Protein 9T28 (pdb70)

Organism: Pseudomonas aeruginosa (strain ATCC 15692 / DSM 22644 / CIP 104116 / JCM 14847 / LMG 12228 / 1C / PRS 101 / PAO1) (NCBI:txid208964)

B-factor: mean 18.08, std 7.39, range [8.82, 65.49]

Solvent-accessible surface area: 8292 Å² total; per-residue (Å²): 190,173,35,65,28,76,59,3,46,6,13,37,102,126,37,0,45,102,38,0,46,78,12,1,116,74,1,49,179,101,107,31,70,0,0,0,0,0,0,29,1,1,74,18,153,35,18,47,92,77,93,32,129,111,36,0,58,66,4,3,121,77,0,0,20,4,0,120,104,3,37,95,165,130,35,17,32,8,0,45,27,28,55,54,41,0,0,0,0,1,9,63,21,61,66,38,40,0,90,99,27,0,29,100,0,30,138,29,1,59,78,62,101,32,75,4,62,65,76,156,118,73,16,60,2,15,0,0,0,0,5,2,26,42,59,3,94,61,88,17,90,31,9,133,64,0,18,122,56,0,55,92,1,17,137,98,1,31,103,113,56,78,45,46,23,10,69,166

Structure (mmCIF, N/CA/C/O backbone):
data_9T28
#
_entry.id   9T28
#
_cell.length_a   34.12
_cell.length_b   45.4
_cell.length_c   85.23
_cell.angle_alpha   90
_cell.angle_beta   90
_cell.angle_gamma   90
#
_symmetry.space_group_name_H-M   'P 21 21 21'
#
loop_
_entity.id
_entity.type
_entity.pdbx_description
1 polymer 'diguanylate cyclase'
2 non-polymer 'SULFATE ION'
3 water water
#
loop_
_atom_site.group_PDB
_atom_site.id
_atom_site.type_symbol
_atom_site.label_atom_id
_atom_site.label_alt_id
_atom_site.label_comp_id
_atom_site.label_asym_id
_atom_site.label_entity_id
_atom_site.label_seq_id
_atom_site.pdbx_PDB_ins_code
_atom_site.Cartn_x
_atom_site.Cartn_y
_atom_site.Cartn_z
_atom_site.occupancy
_atom_site.B_iso_or_equiv
_atom_site.auth_seq_id
_atom_site.auth_comp_id
_atom_site.auth_asym_id
_atom_site.auth_atom_id
_atom_site.pdbx_PDB_model_num
ATOM 1 N N . HIS A 1 1 ? -25.627 -15.625 11.077 1 35.457 170 HIS A N 1
ATOM 2 C CA . HIS A 1 1 ? -25.829 -16.968 11.651 1 28.453 170 HIS A CA 1
ATOM 3 C C . HIS A 1 1 ? -25.71 -16.838 13.187 1 22.484 170 HIS A C 1
ATOM 4 O O . HIS A 1 1 ? -25.469 -15.76 13.771 1 21.75 170 HIS A O 1
ATOM 19 N N . MET A 1 2 ? -25.936 -17.961 13.863 1 17.852 171 MET A N 1
ATOM 20 C CA . MET A 1 2 ? -25.67 -18.122 15.278 1 15.73 171 MET A CA 1
ATOM 21 C C . MET A 1 2 ? -24.184 -18.444 15.468 1 15.537 171 MET A C 1
ATOM 22 O O . MET A 1 2 ? -23.81 -19.591 15.626 1 18.064 171 MET A O 1
ATOM 36 N N . ASN A 1 3 ? -23.361 -17.392 15.446 1 15.319 172 ASN A N 1
ATOM 37 C CA . ASN A 1 3 ? -21.931 -17.503 15.254 1 16.12 172 ASN A CA 1
ATOM 38 C C . ASN A 1 3 ? -21.131 -16.963 16.437 1 15.941 172 ASN A C 1
ATOM 39 O O . ASN A 1 3 ? -19.946 -16.668 16.253 1 18.392 172 ASN A O 1
ATOM 50 N N . SER A 1 4 ? -21.755 -16.836 17.627 1 14.557 173 SER A N 1
ATOM 51 C CA . SER A 1 4 ? -21.069 -16.285 18.791 1 15.267 173 SER A CA 1
ATOM 52 C C . SER A 1 4 ? -20.824 -17.371 19.827 1 15.52 173 SER A C 1
ATOM 53 O O . SER A 1 4 ? -21.519 -18.364 19.907 1 18.397 173 SER A O 1
ATOM 60 N N . ASP A 1 5 ? -19.835 -17.085 20.656 1 14.976 174 ASP A N 1
ATOM 61 C CA . ASP A 1 5 ? -19.557 -17.832 21.851 1 13.632 174 ASP A CA 1
ATOM 62 C C . ASP A 1 5 ? -20.511 -17.381 22.961 1 14.193 174 ASP A C 1
ATOM 63 O O . ASP A 1 5 ? -20.637 -16.184 23.228 1 15.653 174 ASP A O 1
ATOM 72 N N . GLY A 1 6 ? -21.206 -18.327 23.582 1 14.401 175 GLY A N 1
ATOM 73 C CA . GLY A 1 6 ? -22.231 -17.981 24.561 1 16.282 175 GLY A CA 1
ATOM 74 C C . GLY A 1 6 ? -21.686 -17.199 25.762 1 15.594 175 GLY A C 1
ATOM 75 O O . GLY A 1 6 ? -22.166 -16.105 26.073 1 17.185 175 GLY A O 1
ATOM 79 N N . LEU A 1 7 ? -20.616 -17.715 26.401 1 14.286 176 LEU A N 1
ATOM 80 C CA . LEU A 1 7 ? -20.097 -17.096 27.603 1 13.749 176 LEU A CA 1
ATOM 81 C C . LEU A 1 7 ? -19.703 -15.653 27.375 1 13.281 176 LEU A C 1
ATOM 82 O O . LEU A 1 7 ? -20.042 -14.774 28.185 1 15.99 176 LEU A O 1
ATOM 98 N N . THR A 1 8 ? -18.926 -15.431 26.306 1 13.661 177 THR A N 1
ATOM 99 C CA . THR A 1 8 ? -18.241 -14.171 26.095 1 13.783 177 THR A CA 1
ATOM 100 C C . THR A 1 8 ? -19.028 -13.209 25.219 1 15.251 177 THR A C 1
ATOM 101 O O . THR A 1 8 ? -18.721 -12.026 25.235 1 17.881 177 THR A O 1
ATOM 111 N N . GLY A 1 9 ? -19.9 -13.72 24.346 1 15.669 178 GLY A N 1
ATOM 112 C CA . GLY A 1 9 ? -20.62 -12.875 23.399 1 16.774 178 GLY A CA 1
ATOM 113 C C . GLY A 1 9 ? -19.829 -12.534 22.139 1 16.307 178 GLY A C 1
ATOM 114 O O . GLY A 1 9 ? -20.361 -11.898 21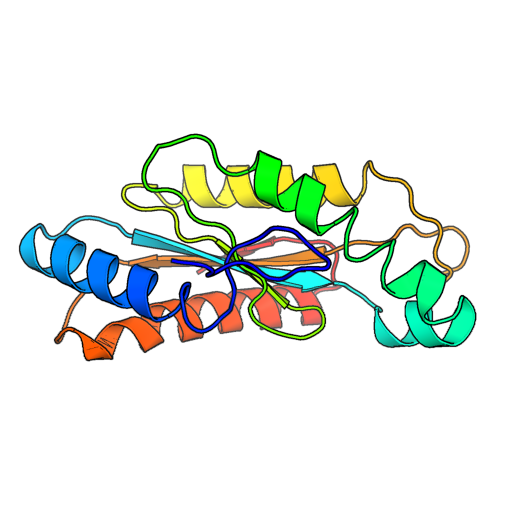.225 1 18.618 178 GLY A O 1
ATOM 118 N N . LEU A 1 10 ? -18.57 -12.944 22.051 1 13.77 179 LEU A N 1
ATOM 119 C CA . LEU A 1 10 ? -17.746 -12.626 20.908 1 13.526 179 LEU A CA 1
ATOM 120 C C . LEU A 1 10 ? -18.022 -13.635 19.813 1 14.37 179 LEU A C 1
ATOM 121 O O . LEU A 1 10 ? -18.637 -14.645 20.069 1 16.31 179 LEU A O 1
ATOM 137 N N A SER A 1 11 ? -17.513 -13.368 18.6 0.48 14.581 180 SER A N 1
ATOM 138 N N B SER A 1 11 ? -17.493 -13.354 18.613 0.52 13.937 180 SER A N 1
ATOM 139 C CA A SER A 1 11 ? -17.557 -14.361 17.538 0.48 14.617 180 SER A CA 1
ATOM 140 C CA B SER A 1 11 ? -17.457 -14.354 17.56 0.52 13.853 180 SER A CA 1
ATOM 141 C C A SER A 1 11 ? -16.825 -15.632 17.964 0.48 13.671 180 SER A C 1
ATOM 142 C C B SER A 1 11 ? -16.849 -15.662 18.058 0.52 13.398 180 SER A C 1
ATOM 143 O O A SER A 1 11 ? -15.853 -15.588 18.695 0.48 13.891 180 SER A O 1
ATOM 144 O O B SER A 1 11 ? -15.956 -15.672 18.886 0.52 13.55 180 SER A O 1
ATOM 157 N N . ASN A 1 12 ? -17.324 -16.786 17.541 1 14.476 181 ASN A N 1
ATOM 158 C CA . ASN A 1 12 ? -16.646 -18.052 17.773 1 15.003 181 ASN A CA 1
ATOM 159 C C . ASN A 1 12 ? -15.488 -18.227 16.796 1 15.21 181 ASN A C 1
ATOM 160 O O . ASN A 1 12 ? -15.284 -17.443 15.872 1 14.553 181 ASN A O 1
ATOM 172 N N . ARG A 1 13 ? -14.716 -19.276 17.023 1 14.9 182 ARG A N 1
ATOM 173 C CA . ARG A 1 13 ? -13.517 -19.525 16.25 1 15.931 182 ARG A CA 1
ATOM 174 C C . ARG A 1 13 ? -13.833 -19.789 14.777 1 16.176 182 ARG A C 1
ATOM 175 O O . ARG A 1 13 ? -13.119 -19.296 13.905 1 15.736 182 ARG A O 1
ATOM 196 N N . ARG A 1 14 ? -14.894 -20.562 14.519 1 18.002 183 ARG A N 1
ATOM 197 C CA . ARG A 1 14 ? -15.226 -20.897 13.14 1 19.734 183 ARG A CA 1
ATOM 198 C C . ARG A 1 14 ? -15.531 -19.634 12.341 1 18.945 183 ARG A C 1
ATOM 199 O O . ARG A 1 14 ? -15.067 -19.468 11.211 1 19.507 183 ARG A O 1
ATOM 220 N N . HIS A 1 15 ? -16.328 -18.751 12.926 1 16.963 184 HIS A N 1
ATOM 221 C CA . HIS A 1 15 ? -16.688 -17.495 12.296 1 18.599 184 HIS A CA 1
ATOM 222 C C . HIS A 1 15 ? -15.438 -16.651 12.095 1 16.64 184 HIS A C 1
ATOM 223 O O . HIS A 1 15 ? -15.304 -16.039 11.039 1 17.351 184 HIS A O 1
ATOM 236 N N A PHE A 1 16 ? -14.579 -16.539 13.137 0.58 15.671 185 PHE A N 1
ATOM 237 N N B PHE A 1 16 ? -14.553 -16.596 13.091 0.42 15.393 185 PHE A N 1
ATOM 238 C CA A PHE A 1 16 ? -13.31 -15.82 13.053 0.58 14.418 185 PHE A CA 1
ATOM 239 C CA B PHE A 1 16 ? -13.371 -15.776 12.958 0.42 13.838 185 PHE A CA 1
ATOM 240 C C A PHE A 1 16 ? -12.549 -16.288 11.817 0.58 13.186 185 PHE A C 1
ATOM 241 C C B PHE A 1 16 ? -12.48 -16.28 11.829 0.42 13.243 185 PHE A C 1
ATOM 242 O O A PHE A 1 16 ? -12.145 -15.474 10.985 0.58 13.235 185 PHE A O 1
ATOM 243 O O B PHE A 1 16 ? -11.939 -15.483 11.059 0.42 13.13 185 PHE A O 1
ATOM 276 N N . ASP A 1 17 ? -12.337 -17.603 11.728 1 14.01 186 ASP A N 1
ATOM 277 C CA . ASP A 1 17 ? -11.545 -18.168 10.656 1 15.769 186 ASP A CA 1
ATOM 278 C C . ASP A 1 17 ? -12.126 -17.788 9.291 1 14.751 186 ASP A C 1
ATOM 279 O O . ASP A 1 17 ? -11.382 -17.434 8.39 1 15.133 186 ASP A O 1
ATOM 289 N N . GLU A 1 18 ? -13.448 -17.881 9.156 1 16.439 187 GLU A N 1
ATOM 290 C CA . GLU A 1 18 ? -14.111 -17.586 7.895 1 16.336 187 GLU A CA 1
ATOM 291 C C . GLU A 1 18 ? -13.979 -16.102 7.548 1 15.883 187 GLU A C 1
ATOM 292 O O . GLU A 1 18 ? -13.69 -15.747 6.409 1 16.843 187 GLU A O 1
ATOM 304 N N . TYR A 1 19 ? -14.148 -15.243 8.547 1 14.728 188 TYR A N 1
ATOM 305 C CA . TYR A 1 19 ? -14.094 -13.814 8.369 1 14.835 188 TYR A CA 1
ATOM 306 C C . TYR A 1 19 ? -12.669 -13.374 8.033 1 14.082 188 TYR A C 1
ATOM 307 O O . TYR A 1 19 ? -12.498 -12.544 7.146 1 14.931 188 TYR A O 1
ATOM 324 N N . LEU A 1 20 ? -11.67 -13.869 8.779 1 13.692 189 LEU A N 1
ATOM 325 C CA . LEU A 1 20 ? -10.291 -13.529 8.479 1 14.263 189 LEU A CA 1
ATOM 326 C C . LEU A 1 20 ? -9.911 -13.917 7.046 1 13.632 189 LEU A C 1
ATOM 327 O O . LEU A 1 20 ? -9.285 -13.147 6.31 1 15.311 189 LEU A O 1
ATOM 343 N N . GLU A 1 21 ? -10.292 -15.137 6.652 1 14.913 190 GLU A N 1
ATOM 344 C CA . GLU A 1 21 ? -10.059 -15.558 5.28 1 15.896 190 GLU A CA 1
ATOM 345 C C . GLU A 1 21 ? -10.708 -14.622 4.253 1 16.148 190 GLU A C 1
AT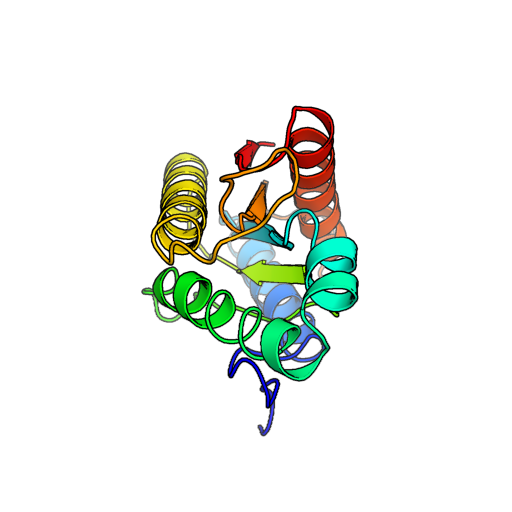OM 346 O O . GLU A 1 21 ? -10.063 -14.25 3.265 1 16.797 190 GLU A O 1
ATOM 358 N N . MET A 1 22 ? -11.957 -14.217 4.487 1 15.26 191 MET A N 1
ATOM 359 C CA . MET A 1 22 ? -12.647 -13.297 3.58 1 16.145 191 MET A CA 1
ATOM 360 C C . MET A 1 22 ? -11.932 -11.944 3.526 1 16.766 191 MET A C 1
ATOM 361 O O . MET A 1 22 ? -11.68 -11.408 2.46 1 16.489 191 MET A O 1
ATOM 375 N N . GLU A 1 23 ? -11.514 -11.417 4.68 1 15.415 192 GLU A N 1
ATOM 376 C CA . GLU A 1 23 ? -10.785 -10.155 4.69 1 16.103 192 GLU A CA 1
ATOM 377 C C . GLU A 1 23 ? -9.397 -10.273 4.07 1 15.881 192 GLU A C 1
ATOM 378 O O . GLU A 1 23 ? -8.89 -9.327 3.465 1 17.15 192 GLU A O 1
ATOM 390 N N . TRP A 1 24 ? -8.784 -11.428 4.23 1 16.038 193 TRP A N 1
ATOM 391 C CA . TRP A 1 24 ? -7.518 -11.693 3.568 1 16.17 193 TRP A CA 1
ATOM 392 C C . TRP A 1 24 ? -7.667 -11.678 2.047 1 16.822 193 TRP A C 1
ATOM 393 O O . TRP A 1 24 ? -6.859 -11.023 1.372 1 18.115 193 TRP A O 1
ATOM 414 N N . ARG A 1 25 ? -8.722 -12.338 1.531 1 17.01 194 ARG A N 1
ATOM 415 C CA . ARG A 1 25 ? -8.999 -12.35 0.077 1 18.202 194 ARG A CA 1
ATOM 416 C C . ARG A 1 25 ? -9.19 -10.916 -0.479 1 20.404 194 ARG A C 1
ATOM 417 O O . ARG A 1 25 ? -8.61 -10.559 -1.478 1 21.09 194 ARG A O 1
ATOM 438 N N . ARG A 1 26 ? -9.94 -10.095 0.291 1 19.979 195 ARG A N 1
ATOM 439 C CA . ARG A 1 26 ? -10.237 -8.725 -0.107 1 22.11 195 ARG A CA 1
ATOM 440 C C . ARG A 1 26 ? -8.941 -7.924 -0.068 1 22.883 195 ARG A C 1
ATOM 441 O O . ARG A 1 26 ? -8.638 -7.217 -1.021 1 23.992 195 ARG A O 1
ATOM 462 N N . SER A 1 27 ? -8.173 -8.045 1.031 1 23.815 196 SER A N 1
ATOM 463 C CA . SER A 1 27 ? -6.948 -7.284 1.201 1 23.745 196 SER A CA 1
ATOM 464 C C . SER A 1 27 ? -5.88 -7.684 0.174 1 22.97 196 SER A C 1
ATOM 465 O O . SER A 1 27 ? -5.101 -6.826 -0.243 1 23.728 196 SER A O 1
ATOM 472 N N . LEU A 1 28 ? -5.837 -8.962 -0.226 1 21.946 197 LEU A N 1
ATOM 473 C CA . LEU A 1 28 ? -4.947 -9.434 -1.285 1 23.58 197 LEU A CA 1
ATOM 474 C C . LEU A 1 28 ? -5.288 -8.767 -2.615 1 26.711 197 LEU A C 1
ATOM 475 O O . LEU A 1 28 ? -4.382 -8.271 -3.282 1 27.631 197 LEU A O 1
ATOM 491 N N . ARG A 1 29 ? -6.586 -8.737 -2.97 1 27.121 198 ARG A N 1
ATOM 492 C CA . ARG A 1 29 ? -7.03 -8.079 -4.202 1 29.066 198 ARG A CA 1
ATOM 493 C C . ARG A 1 29 ? -6.69 -6.587 -4.19 1 31.213 198 ARG A C 1
ATOM 494 O O . ARG A 1 29 ? -6.243 -6.062 -5.208 1 33.25 198 ARG A O 1
ATOM 515 N N . GLU A 1 30 ? -6.933 -5.911 -3.055 1 31.008 199 GLU A N 1
ATOM 516 C CA . GLU A 1 30 ? -6.74 -4.473 -2.911 1 32.277 199 GLU A CA 1
ATOM 517 C C . GLU A 1 30 ? -5.3 -4.072 -2.568 1 31.185 199 GLU A C 1
ATOM 518 O O . GLU A 1 30 ? -4.963 -2.895 -2.707 1 33.604 199 GLU A O 1
ATOM 530 N N . GLN A 1 31 ? -4.435 -5.03 -2.203 1 29.327 200 GLN A N 1
ATOM 531 C CA . GLN A 1 31 ? -3.127 -4.734 -1.616 1 27.261 200 GLN A CA 1
ATOM 532 C C . GLN A 1 31 ? -3.262 -3.697 -0.489 1 28.828 200 GLN A C 1
ATOM 533 O O . GLN A 1 31 ? -2.578 -2.681 -0.486 1 30.347 200 GLN A O 1
ATOM 547 N N . SER A 1 32 ? -4.179 -3.992 0.451 1 27.138 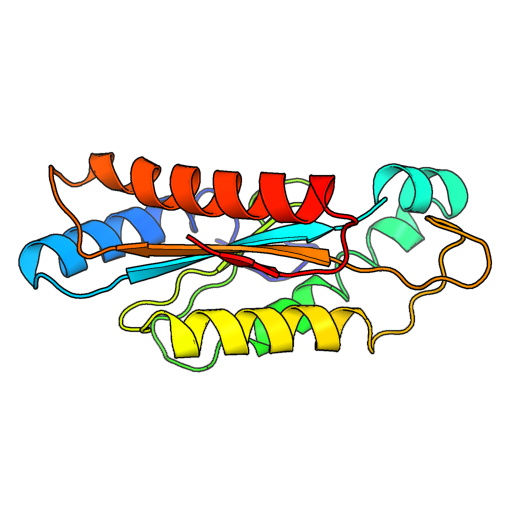201 SER A N 1
ATOM 548 C CA . SER A 1 32 ? -4.399 -3.187 1.638 1 26.737 201 SER A CA 1
ATOM 549 C C . SER A 1 32 ? -3.853 -3.922 2.852 1 24.568 201 SER A C 1
ATOM 550 O O . SER A 1 32 ? -3.673 -5.161 2.843 1 23.946 201 SER A O 1
ATOM 557 N N . GLN A 1 33 ? -3.573 -3.121 3.884 1 22.255 202 GLN A N 1
ATOM 558 C CA . GLN A 1 33 ? -3.086 -3.648 5.158 1 20.424 202 GLN A CA 1
ATOM 559 C C . GLN A 1 33 ? -4.226 -4.308 5.935 1 17.696 202 GLN A C 1
ATOM 560 O O . GLN A 1 33 ? -5.34 -3.778 5.996 1 20.35 202 GLN A O 1
ATOM 574 N N . LEU A 1 34 ? -3.886 -5.398 6.63 1 16.377 203 LEU A N 1
ATOM 575 C CA . LEU A 1 34 ? -4.779 -6.104 7.538 1 15.488 203 LEU A CA 1
ATOM 576 C C . LEU A 1 34 ? -4.025 -6.342 8.846 1 14.097 203 LEU A C 1
ATOM 577 O O . LEU A 1 34 ? -2.911 -6.856 8.793 1 13.516 203 LEU A O 1
ATOM 593 N N . SER A 1 35 ? -4.577 -5.88 9.978 1 13.499 204 SER A N 1
ATOM 594 C CA . SER A 1 35 ? -3.952 -6.095 11.266 1 12.736 204 SER A CA 1
ATOM 595 C C . SER A 1 35 ? -4.732 -7.157 12.049 1 12.39 204 SER A C 1
ATOM 596 O O . SER A 1 35 ? -5.943 -7.322 11.853 1 13.476 204 SER A O 1
ATOM 603 N N . LEU A 1 36 ? -4.011 -7.804 12.97 1 11.066 205 LEU A N 1
ATOM 604 C CA . LEU A 1 36 ? -4.551 -8.863 13.81 1 10.575 205 LEU A CA 1
ATOM 605 C C . LEU A 1 36 ? -3.944 -8.749 15.205 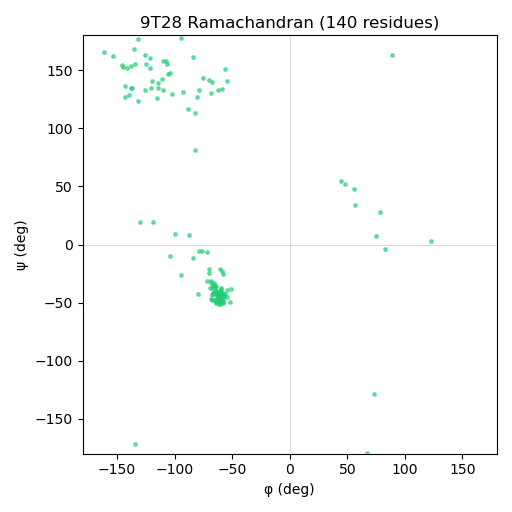1 10.786 205 LEU A C 1
ATOM 606 O O . LEU A 1 36 ? -2.754 -8.539 15.342 1 11.69 205 LEU A O 1
ATOM 622 N N . LEU A 1 37 ? -4.806 -8.896 16.203 1 9.699 206 LEU A N 1
ATOM 623 C CA . LEU A 1 37 ? -4.4 -9.067 17.607 1 10.107 206 LEU A CA 1
ATOM 624 C C . LEU A 1 37 ? -4.697 -10.493 18.045 1 9.495 206 LEU A C 1
ATOM 625 O O . LEU A 1 37 ? -5.805 -10.975 17.832 1 10.745 206 LEU A O 1
ATOM 641 N N . MET A 1 38 ? -3.722 -11.113 18.693 1 9.885 207 MET A N 1
ATOM 642 C CA . MET A 1 38 ? -3.905 -12.369 19.39 1 9.942 207 MET A CA 1
ATOM 643 C C . MET A 1 38 ? -3.674 -12.093 20.88 1 10.36 207 MET A C 1
ATOM 644 O O . MET A 1 38 ? -2.642 -11.55 21.252 1 10.424 207 MET A O 1
ATOM 658 N N . ILE A 1 39 ? -4.659 -12.476 21.696 1 10.436 208 ILE A N 1
ATOM 659 C CA . ILE A 1 39 ? -4.763 -12.067 23.101 1 10.823 208 ILE A CA 1
ATOM 660 C C . ILE A 1 39 ? -4.872 -13.325 23.947 1 11.679 208 ILE A C 1
ATOM 661 O O . ILE A 1 39 ? -5.641 -14.201 23.635 1 13.85 208 ILE A O 1
ATOM 677 N N . ASP A 1 40 ? -4.1 -13.385 25.016 1 10.08 209 ASP A N 1
ATOM 678 C CA . ASP A 1 40 ? -4.162 -14.563 25.867 1 11.175 209 ASP A CA 1
ATOM 679 C C . ASP A 1 40 ? -4.101 -14.117 27.319 1 10.978 209 ASP A C 1
ATOM 680 O O . ASP A 1 40 ? -3.207 -13.397 27.705 1 11.445 209 ASP A O 1
ATOM 689 N N . VAL A 1 41 ? -5.057 -14.601 28.117 1 10.308 210 VAL A N 1
ATOM 690 C CA . VAL A 1 41 ? -5.162 -14.233 29.512 1 10.019 210 VAL A CA 1
ATOM 691 C C . VAL A 1 41 ? -3.98 -14.811 30.295 1 9.847 210 VAL A C 1
ATOM 692 O O . VAL A 1 41 ? -3.617 -15.973 30.161 1 10.511 210 VAL A O 1
ATOM 705 N N . ASP A 1 42 ? -3.352 -13.933 31.065 1 9.703 211 ASP A N 1
ATOM 706 C CA . ASP A 1 42 ? -2.163 -14.266 31.837 1 9.465 211 ASP A CA 1
ATOM 707 C C . ASP A 1 42 ? -2.522 -15.036 33.12 1 10.187 211 ASP A C 1
ATOM 708 O O . ASP A 1 42 ? -3.431 -14.681 33.845 1 10.757 211 ASP A O 1
ATOM 717 N N . TYR A 1 43 ? -1.798 -16.115 33.367 1 10.714 212 TYR A N 1
ATOM 718 C CA . TYR A 1 43 ? -1.928 -16.891 34.587 1 11.203 212 TYR A CA 1
ATOM 719 C C . TYR A 1 43 ? -3.355 -17.386 34.816 1 10.673 212 TYR A C 1
ATOM 720 O O . TYR A 1 43 ? -3.82 -17.452 35.948 1 11.843 212 TYR A O 1
ATOM 737 N N . PHE A 1 44 ? -4.069 -17.704 33.747 1 11.174 213 PHE A N 1
ATOM 738 C CA . PHE A 1 44 ? -5.458 -18.073 33.849 1 11.476 213 PHE A CA 1
ATOM 739 C C . PHE A 1 44 ? -5.669 -19.429 34.519 1 12.226 213 PHE A C 1
ATOM 740 O O . PHE A 1 44 ? -6.605 -19.568 35.33 1 12.431 213 PHE A O 1
ATOM 757 N N . LYS A 1 45 ? -4.791 -20.4 34.256 1 12.841 214 LYS A N 1
ATOM 758 C CA . LYS A 1 45 ? -4.926 -21.682 34.915 1 13.803 214 LYS A CA 1
ATOM 759 C C . LYS A 1 45 ? -4.89 -21.505 36.434 1 13.642 214 LYS A C 1
ATOM 760 O O . LYS A 1 45 ? -5.727 -22.069 37.156 1 14.124 214 LYS A O 1
ATOM 779 N N . SER A 1 46 ? -3.923 -20.746 36.932 1 13.921 215 SER A N 1
ATOM 780 C CA . SER A 1 46 ? -3.837 -20.559 38.372 1 13.788 215 SER A CA 1
ATOM 781 C C . SER A 1 46 ? -5.072 -19.817 38.888 1 12.794 215 SER A C 1
ATOM 782 O O . SER A 1 46 ? -5.561 -20.143 39.969 1 13.557 215 SER A O 1
ATOM 789 N N . TYR A 1 47 ? -5.606 -18.863 38.114 1 11.35 216 TYR A N 1
ATOM 790 C CA . TYR A 1 47 ? -6.807 -18.137 38.525 1 11.97 216 TYR A CA 1
ATOM 791 C C . TYR A 1 47 ? -7.986 -19.096 38.69 1 13.056 216 TYR A C 1
ATOM 792 O O . TYR A 1 47 ? -8.656 -19.15 39.712 1 12.896 216 TYR A O 1
ATOM 809 N N . ASN A 1 48 ? -8.208 -19.899 37.674 1 13.061 217 ASN A N 1
ATOM 810 C CA . ASN A 1 48 ? -9.315 -20.828 37.659 1 15.452 217 ASN A CA 1
ATOM 811 C C . ASN A 1 48 ? -9.159 -21.873 38.762 1 15.581 217 ASN A C 1
ATOM 812 O O . ASN A 1 48 ? -10.122 -22.235 39.428 1 17.287 217 ASN A O 1
ATOM 823 N N . ASP A 1 49 ? -7.925 -22.359 38.951 1 15.105 218 ASP A N 1
ATOM 824 C CA . ASP A 1 49 ? -7.639 -23.352 39.98 1 16.015 218 ASP A CA 1
ATOM 825 C C . ASP A 1 49 ? -7.858 -22.794 41.385 1 17.258 218 ASP A C 1
ATOM 826 O O . ASP A 1 49 ? -8.346 -23.522 42.247 1 21.53 218 ASP A O 1
ATOM 835 N N . THR A 1 50 ? -7.481 -21.532 41.617 1 15.893 219 THR A N 1
ATOM 836 C CA . THR A 1 50 ? -7.552 -20.94 42.946 1 16.393 219 THR A CA 1
ATOM 837 C C . THR A 1 50 ? -8.975 -20.507 43.276 1 15.717 219 THR A C 1
ATOM 838 O O . THR A 1 50 ? -9.404 -20.66 44.41 1 16.793 219 THR A O 1
ATOM 848 N N . PHE A 1 51 ? -9.679 -19.894 42.311 1 14.951 220 PHE A N 1
ATOM 849 C CA . PHE A 1 51 ? -10.95 -19.232 42.561 1 15.83 220 PHE A CA 1
ATOM 850 C C . PHE A 1 51 ? -12.135 -20.054 42.078 1 15.21 220 PHE A C 1
ATOM 851 O O . PHE A 1 51 ? -13.255 -19.72 42.478 1 17.1 220 PHE A O 1
ATOM 868 N N . GLY A 1 52 ? -11.91 -21.145 41.324 1 15.889 221 GLY A N 1
ATOM 869 C CA . GLY A 1 52 ? -12.991 -21.958 40.796 1 18.058 221 GLY A CA 1
ATOM 870 C C . GLY A 1 52 ? -13.492 -21.476 39.442 1 17.769 221 GLY A C 1
ATOM 871 O O . GLY A 1 52 ? -13.258 -20.355 39.026 1 16.264 221 GLY A O 1
ATOM 875 N N . HIS A 1 53 ? -14.208 -22.389 38.782 1 19.763 222 HIS A N 1
ATOM 876 C CA . HIS A 1 53 ? -14.579 -22.254 37.384 1 21.255 222 HIS A CA 1
ATOM 877 C C . HIS A 1 53 ? -15.644 -21.18 37.186 1 18.689 222 HIS A C 1
ATOM 878 O O . HIS A 1 53 ? -15.633 -20.531 36.145 1 20.46 222 HIS A O 1
ATOM 891 N N . VAL A 1 54 ? -16.54 -20.973 38.169 1 19.195 223 VAL A N 1
ATOM 892 C CA . VAL A 1 54 ? -17.555 -19.919 38.055 1 18.887 223 VAL A CA 1
ATOM 893 C C . VAL A 1 54 ? -16.874 -18.547 38.002 1 17.794 223 VAL A C 1
ATOM 894 O O . VAL A 1 54 ? -17.172 -17.716 37.138 1 17.823 223 VAL A O 1
ATOM 907 N N . ALA A 1 55 ? -15.956 -18.307 38.936 1 16.349 224 ALA A N 1
ATOM 908 C CA . ALA A 1 55 ? -15.165 -17.088 38.955 1 15.595 224 ALA A CA 1
ATOM 909 C C . ALA A 1 55 ? -14.308 -17.015 37.688 1 13.225 224 ALA A C 1
ATOM 910 O O . ALA A 1 55 ? -14.163 -15.945 37.107 1 13.391 224 ALA A O 1
ATOM 917 N N . GLY A 1 56 ? -13.698 -18.131 37.259 1 13.366 225 GLY A N 1
ATOM 918 C CA . GLY A 1 56 ? -12.855 -18.082 36.067 1 13.169 225 GLY A CA 1
ATOM 919 C C . GLY A 1 56 ? -13.666 -17.703 34.83 1 12.087 225 GLY A C 1
ATOM 920 O O . GLY A 1 56 ? -13.271 -16.836 34.059 1 13.403 225 GLY A O 1
ATOM 924 N N . ASP A 1 57 ? -14.83 -18.347 34.66 1 12.723 226 ASP A N 1
ATOM 925 C CA . ASP A 1 57 ? -15.704 -18.013 33.541 1 13.336 226 ASP A CA 1
ATOM 926 C C . ASP A 1 57 ? -16.156 -16.552 33.591 1 12.783 226 ASP A C 1
ATOM 927 O O . ASP A 1 57 ? -16.211 -15.906 32.534 1 12.002 226 ASP A O 1
ATOM 936 N N A GLU A 1 58 ? -16.511 -16.035 34.778 0.46 12.651 227 GLU A N 1
ATOM 937 N N B GLU A 1 58 ? -16.53 -16.039 34.777 0.54 12.637 227 GLU A N 1
ATOM 938 C CA A GLU A 1 58 ? -16.978 -14.662 34.844 0.46 13.171 227 GLU A CA 1
ATOM 939 C CA B GLU A 1 58 ? -16.969 -14.654 34.859 0.54 13.355 227 GLU A CA 1
ATOM 940 C C A GLU A 1 58 ? -15.837 -13.678 34.57 0.46 12.726 227 GLU A C 1
ATOM 941 C C B GLU A 1 58 ? -15.826 -13.688 34.555 0.54 12.793 227 GLU A C 1
ATOM 942 O O A GLU A 1 58 ? -16.065 -12.619 33.982 0.46 13.407 227 GLU A O 1
ATOM 943 O O B GLU A 1 58 ? -16.042 -12.653 33.93 0.54 13.584 227 GLU A O 1
ATOM 966 N N . ALA A 1 59 ? -14.609 -14.029 34.965 1 12.943 228 ALA A N 1
ATOM 967 C CA . ALA A 1 59 ? -13.438 -13.266 34.578 1 13.184 228 ALA A CA 1
ATOM 968 C C . ALA A 1 59 ? -13.291 -13.217 33.043 1 12.88 228 ALA A C 1
ATOM 969 O O . ALA A 1 59 ? -13.045 -12.141 32.485 1 13.453 228 ALA A O 1
ATOM 977 N N . LEU A 1 60 ? -13.383 -14.385 32.373 1 12.709 229 LEU A N 1
ATOM 978 C CA . LEU A 1 60 ? -13.316 -14.441 30.921 1 12.495 229 LEU A CA 1
ATOM 979 C C . LEU A 1 60 ? -14.394 -13.55 30.307 1 12.751 229 LEU A C 1
ATOM 980 O O . LEU A 1 60 ? -14.139 -12.874 29.322 1 13.223 229 LEU A O 1
ATOM 996 N N . ARG A 1 61 ? -15.597 -13.58 30.85 1 13.336 230 ARG A N 1
ATOM 997 C CA . ARG A 1 61 ? -16.662 -12.733 30.348 1 13.064 230 ARG A CA 1
ATOM 998 C C . ARG A 1 61 ? -16.331 -11.253 30.444 1 12.749 230 ARG A C 1
ATOM 999 O O . ARG A 1 61 ? -16.575 -10.523 29.488 1 12.754 230 ARG A O 1
ATOM 1020 N N A GLN A 1 62 ? -15.721 -10.818 31.552 0.49 12.263 231 GLN A N 1
ATOM 1021 N N B GLN A 1 62 ? -15.739 -10.824 31.561 0.51 12.366 231 GLN A N 1
ATOM 1022 C CA A GLN A 1 62 ? -15.37 -9.414 31.743 0.49 12.818 231 GLN A CA 1
ATOM 1023 C CA B GLN A 1 62 ? -15.364 -9.428 31.739 0.51 13.026 231 GLN A CA 1
ATOM 1024 C C A GLN A 1 62 ? -14.184 -9.027 30.858 0.49 11.712 231 GLN A C 1
ATOM 1025 C C B GLN A 1 62 ? -14.21 -9.05 30.818 0.51 11.875 231 GLN A C 1
ATOM 1026 O O A GLN A 1 62 ? -14.151 -7.925 30.325 0.49 12.542 231 GLN A O 1
ATOM 1027 O O B GLN A 1 62 ? -14.232 -7.98 30.227 0.51 12.874 231 GLN A O 1
ATOM 1054 N N . VAL A 1 63 ? -13.22 -9.939 30.675 1 11.721 232 VAL A N 1
ATOM 1055 C CA . VAL A 1 63 ? -12.146 -9.71 29.723 1 11.868 232 VAL A CA 1
ATOM 1056 C C . VAL A 1 63 ? -12.7 -9.543 28.305 1 12.155 232 VAL A C 1
ATOM 1057 O O . VAL A 1 63 ? -12.286 -8.65 27.563 1 12.294 232 VAL A O 1
ATOM 1071 N N . ALA A 1 64 ? -13.625 -10.419 27.937 1 12 233 ALA A N 1
ATOM 1072 C CA . ALA A 1 64 ? -14.24 -10.346 26.623 1 12.27 233 ALA A CA 1
ATOM 1073 C C . ALA A 1 64 ? -14.938 -9.011 26.419 1 12.846 233 ALA A C 1
ATOM 1074 O O . ALA A 1 64 ? -14.882 -8.452 25.322 1 13.855 233 ALA A O 1
ATOM 1081 N N . GLY A 1 65 ? -15.587 -8.478 27.454 1 13.257 234 GLY A N 1
ATOM 1082 C CA . GLY A 1 65 ? -16.191 -7.165 27.331 1 13.43 234 GLY A CA 1
ATOM 1083 C C . GLY A 1 65 ? -15.166 -6.074 27.065 1 13.687 234 GLY A C 1
ATOM 1084 O O . GLY A 1 65 ? -15.41 -5.176 26.277 1 15.479 234 GLY A O 1
ATOM 1088 N N . ALA A 1 66 ? -14.019 -6.16 27.729 1 13.076 235 ALA A N 1
ATOM 1089 C CA . ALA A 1 66 ? -12.954 -5.207 27.514 1 14.397 235 ALA A CA 1
ATOM 1090 C C . ALA A 1 66 ? -12.47 -5.267 26.06 1 14.069 235 ALA A C 1
ATOM 1091 O O . ALA A 1 66 ? -12.229 -4.24 25.434 1 15.912 235 ALA A O 1
ATOM 1098 N N . ILE A 1 67 ? -12.335 -6.486 25.522 1 14.785 236 ILE A N 1
ATOM 1099 C CA . ILE A 1 67 ? -11.885 -6.717 24.157 1 15.129 236 ILE A CA 1
ATOM 1100 C C . ILE A 1 67 ? -12.908 -6.128 23.18 1 15.394 236 ILE A C 1
ATOM 1101 O O . ILE A 1 67 ? -12.533 -5.477 22.208 1 17.104 236 ILE A O 1
ATOM 1117 N N . ARG A 1 68 ? -14.189 -6.448 23.356 1 16.168 237 ARG A N 1
ATOM 1118 C CA . ARG A 1 68 ? -15.271 -5.951 22.503 1 19.084 237 ARG A CA 1
ATOM 1119 C C . ARG A 1 68 ? -15.235 -4.427 22.356 1 20.291 237 ARG A C 1
ATOM 1120 O O . ARG A 1 68 ? -15.574 -3.927 21.284 1 21.931 237 ARG A O 1
ATOM 1141 N N . GLU A 1 69 ? -14.898 -3.686 23.429 1 22.484 238 GLU A N 1
ATOM 1142 C CA . GLU A 1 69 ? -14.738 -2.227 23.383 1 23.536 238 GLU A CA 1
ATOM 1143 C C . GLU A 1 69 ? -13.674 -1.771 22.387 1 22.91 238 GLU A C 1
ATOM 1144 O O . GLU A 1 69 ? -13.654 -0.612 21.983 1 25.843 238 GLU A O 1
ATOM 1156 N N . GLY A 1 70 ? -12.742 -2.661 22.058 1 22.004 239 GLY A N 1
ATOM 1157 C CA . GLY A 1 70 ? -11.716 -2.368 21.087 1 21.238 239 GLY A CA 1
ATOM 1158 C C . GLY A 1 70 ? -12.239 -2.273 19.666 1 20.842 239 GLY A C 1
ATOM 1159 O O . GLY A 1 70 ? -11.574 -1.648 18.853 1 26.833 239 GLY A O 1
ATOM 1163 N N . CYS A 1 71 ? -13.405 -2.86 19.399 1 18.72 240 CYS A N 1
ATOM 1164 C CA . CYS A 1 71 ? -14.006 -2.792 18.073 1 18.694 240 CYS A CA 1
ATOM 1165 C C . CYS A 1 71 ? -14.82 -1.514 17.93 1 18.706 240 CYS A C 1
ATOM 1166 O O . CYS A 1 71 ? -15.538 -1.104 18.862 1 20.87 240 CYS A O 1
ATOM 1173 N N A SER A 1 72 ? -14.652 -0.821 16.794 0.58 15.999 241 SER A N 1
ATOM 1174 N N B SER A 1 72 ? -14.748 -0.923 16.738 0.42 16.315 241 SER A N 1
ATOM 1175 C CA A SER A 1 72 ? -15.404 0.412 16.556 0.58 15.402 241 SER A CA 1
ATOM 1176 C CA B SER A 1 72 ? -15.344 0.383 16.521 0.42 15.859 241 SER A CA 1
ATOM 1177 C C A SER A 1 72 ? -15.748 0.654 15.088 0.58 15.128 241 SER A C 1
ATOM 1178 C C B SER A 1 72 ? -15.818 0.514 15.081 0.42 15.581 241 SER A C 1
ATOM 1179 O O A SER A 1 72 ? -16.721 1.361 14.842 0.58 13.846 241 SER A O 1
ATOM 1180 O O B SER A 1 72 ? -16.957 0.917 14.853 0.42 14.578 241 SER A O 1
ATOM 1193 N N . ARG A 1 73 ? -14.94 0.147 14.14 1 15.891 242 ARG A N 1
ATOM 1194 C CA . ARG A 1 73 ? -15.258 0.22 12.725 1 15.648 242 ARG A CA 1
ATOM 1195 C C . ARG A 1 73 ? -16.084 -1.005 12.357 1 16.342 242 ARG A C 1
ATOM 1196 O O . ARG A 1 73 ? -15.951 -2.06 12.975 1 16.556 242 ARG A O 1
ATOM 1218 N N A SER A 1 74 ? -16.884 -0.87 11.288 0.34 16.923 243 SER A N 1
ATOM 1219 N N B SER A 1 74 ? -16.902 -0.868 11.315 0.66 17.453 243 SER A N 1
ATOM 1220 C CA A SER A 1 74 ? -17.831 -1.885 10.845 0.34 17.855 243 SER A CA 1
ATOM 1221 C CA B SER A 1 74 ? -17.858 -1.895 10.932 0.66 19.263 243 SER A CA 1
ATOM 1222 C C A SER A 1 74 ? -17.152 -3.229 10.628 0.34 18.286 243 SER A C 1
ATOM 1223 C C B SER A 1 74 ? -17.173 -3.22 10.6 0.66 19.558 243 SER A C 1
ATOM 1224 O O A SER A 1 74 ? -17.698 -4.267 10.987 0.34 19.011 243 SER A O 1
ATOM 1225 O O B SER A 1 74 ? -17.743 -4.267 10.876 0.66 20.812 243 SER A O 1
ATOM 1238 N N . SER A 1 75 ? -15.94 -3.164 10.079 1 16.994 244 SER A N 1
ATOM 1239 C CA . SER A 1 75 ? -15.196 -4.333 9.657 1 17.917 244 SER A CA 1
ATOM 1240 C C . SER A 1 75 ? -14.365 -4.965 10.781 1 17.337 244 SER A C 1
ATOM 1241 O O . SER A 1 75 ? -13.814 -6.04 10.597 1 17.796 244 SER A O 1
ATOM 1249 N N . ASP A 1 76 ? -14.278 -4.346 11.958 1 15.5 245 ASP A N 1
ATOM 1250 C CA . ASP A 1 76 ? -13.566 -4.949 13.059 1 14.388 245 ASP A CA 1
ATOM 1251 C C . ASP A 1 76 ? -14.323 -6.154 13.595 1 13.992 245 ASP A C 1
ATOM 1252 O O . ASP A 1 76 ? -15.545 -6.147 13.629 1 17.526 245 ASP A O 1
ATOM 1261 N N . LEU A 1 77 ? -13.582 -7.21 13.964 1 12.73 246 LEU A N 1
ATOM 1262 C CA . LEU A 1 77 ? -14.225 -8.366 14.566 1 12.503 246 LEU A CA 1
ATOM 1263 C C . LEU A 1 77 ? -13.382 -8.862 15.733 1 12.464 246 LEU A C 1
ATOM 1264 O O . LEU A 1 77 ? -12.189 -9.056 15.593 1 14.162 246 LEU A O 1
ATOM 1280 N N . ALA A 1 78 ? -14.054 -9.155 16.852 1 12.053 247 ALA A N 1
ATOM 1281 C CA . ALA A 1 78 ? -13.449 -9.77 18.01 1 11.917 247 ALA A CA 1
ATOM 1282 C C . ALA A 1 78 ? -14.038 -11.162 18.219 1 11.606 247 ALA A C 1
ATOM 1283 O O . ALA A 1 78 ? -15.231 -11.368 18.062 1 13.373 247 ALA A O 1
ATOM 1290 N N . ALA A 1 79 ? -13.171 -12.107 18.565 1 10.788 248 ALA A N 1
ATOM 1291 C CA . ALA A 1 79 ? -13.545 -13.506 18.703 1 11.057 248 ALA A CA 1
ATOM 1292 C C . ALA A 1 79 ? -12.92 -14.149 19.935 1 11.689 248 ALA A C 1
ATOM 1293 O O . ALA A 1 79 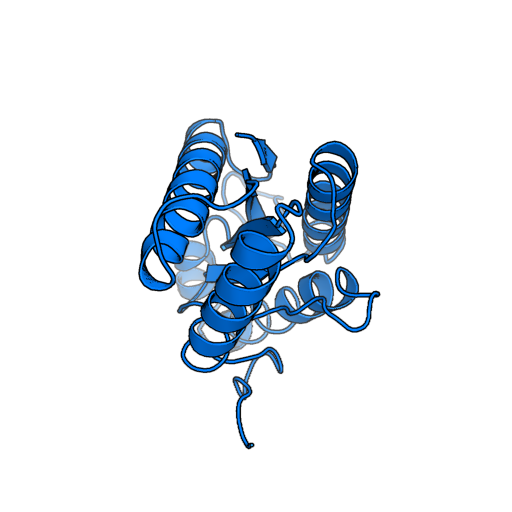? -11.835 -13.77 20.344 1 12.019 248 ALA A O 1
ATOM 1300 N N . ARG A 1 80 ? -13.612 -15.19 20.433 1 11.982 249 ARG A N 1
ATOM 1301 C CA . ARG A 1 80 ? -12.991 -16.16 21.314 1 12.59 249 ARG A CA 1
ATOM 1302 C C . ARG A 1 80 ? -12.346 -17.248 20.463 1 13.379 249 ARG A C 1
ATOM 1303 O O . ARG A 1 80 ? -13.043 -18.001 19.786 1 15.449 249 ARG A O 1
ATOM 1324 N N A TYR A 1 81 ? -11.014 -17.304 20.458 0.46 13.324 250 TYR A N 1
ATOM 1325 N N B TYR A 1 81 ? -11.017 -17.247 20.455 0.54 13.234 250 TYR A N 1
ATOM 1326 C CA A TYR A 1 81 ? -10.286 -18.176 19.546 0.46 13.948 250 TYR A CA 1
ATOM 1327 C CA B TYR A 1 81 ? -10.268 -18.139 19.594 0.54 13.682 250 TYR A CA 1
ATOM 1328 C C A TYR A 1 81 ? -9.955 -19.519 20.195 0.46 13.84 250 TYR A C 1
ATOM 1329 C C B TYR A 1 81 ? -10.19 -19.529 20.217 0.54 14.099 250 TYR A C 1
ATOM 1330 O O A TYR A 1 81 ? -9.664 -20.481 19.481 0.46 14.274 250 TYR A O 1
ATOM 1331 O O B TYR A 1 81 ? -10.298 -20.533 19.506 0.54 15.752 250 TYR A O 1
ATOM 1364 N N . GLY A 1 82 ? -9.976 -19.564 21.537 1 13.752 251 GLY A N 1
ATOM 1365 C CA . GLY A 1 82 ? -9.88 -20.795 22.315 1 14.645 251 GLY A CA 1
ATOM 1366 C C . GLY A 1 82 ? -10.203 -20.518 23.786 1 14.994 251 GLY A C 1
ATOM 1367 O O . GLY A 1 82 ? -10.827 -19.501 24.122 1 16.434 251 GLY A O 1
ATOM 1372 N N . GLY A 1 83 ? -9.832 -21.427 24.675 1 16.712 252 GLY A N 1
ATOM 1373 C CA . GLY A 1 83 ? -10.263 -21.382 26.057 1 15.927 252 GLY A CA 1
ATOM 1374 C C . GLY A 1 83 ? -10.028 -20.041 26.745 1 15.513 252 GLY A C 1
ATOM 1375 O O . GLY A 1 83 ? -10.924 -19.549 27.429 1 18.288 252 GLY A O 1
ATOM 1379 N N . GLU A 1 84 ? -8.818 -19.504 26.632 1 13.17 253 GLU A N 1
ATOM 1380 C CA . GLU A 1 84 ? -8.455 -18.226 27.234 1 12.438 253 GLU A CA 1
ATOM 1381 C C . GLU A 1 84 ? -7.777 -17.32 26.204 1 11.732 253 GLU A C 1
ATOM 1382 O O . GLU A 1 84 ? -7.074 -16.394 26.558 1 13.793 253 GLU A O 1
ATOM 1394 N N . GLU A 1 85 ? -7.993 -17.629 24.92 1 12.276 254 GLU A N 1
ATOM 1395 C CA . GLU A 1 85 ? -7.356 -16.961 23.805 1 13.295 254 GLU A CA 1
ATOM 1396 C C . GLU A 1 85 ? -8.458 -16.235 23.036 1 11.867 254 GLU A C 1
ATOM 1397 O O . GLU A 1 85 ? -9.523 -16.777 22.761 1 13.519 254 GLU A O 1
ATOM 1409 N N . PHE A 1 86 ? -8.18 -14.982 22.689 1 11.358 255 PHE A N 1
ATOM 1410 C CA . PHE A 1 86 ? -9.066 -14.122 21.922 1 10.663 255 PHE A CA 1
ATOM 1411 C C . PHE A 1 86 ? -8.302 -13.595 20.716 1 10.876 255 PHE A C 1
ATOM 1412 O O . PHE A 1 86 ? -7.079 -13.569 20.69 1 11.342 255 PHE A O 1
ATOM 1429 N N . ALA A 1 87 ? -9.06 -13.092 19.74 1 11.638 256 ALA A N 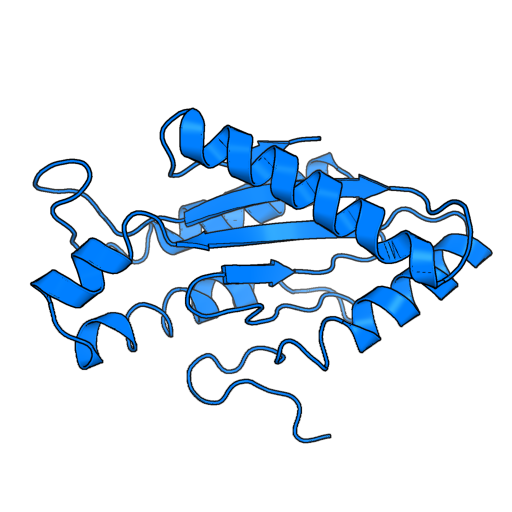1
ATOM 1430 C CA . ALA A 1 87 ? -8.448 -12.535 18.55 1 12.579 256 ALA A CA 1
ATOM 1431 C C . ALA A 1 87 ? -9.283 -11.358 18.095 1 11.706 256 ALA A C 1
ATOM 1432 O O . ALA A 1 87 ? -10.511 -11.334 18.294 1 13.314 256 ALA A O 1
ATOM 1439 N N . MET A 1 88 ? -8.599 -10.432 17.424 1 11.36 257 MET A N 1
ATOM 1440 C CA . MET A 1 88 ? -9.307 -9.326 16.814 1 11.793 257 MET A CA 1
ATOM 1441 C C . MET A 1 88 ? -8.726 -9.066 15.431 1 11.762 257 MET A C 1
ATOM 1442 O O . MET A 1 88 ? -7.514 -8.928 15.298 1 13.937 257 MET A O 1
ATOM 1456 N N A VAL A 1 89 ? -9.619 -9.009 14.424 0.66 11.458 258 VAL A N 1
ATOM 1457 N N B VAL A 1 89 ? -9.577 -9.025 14.415 0.34 11.595 258 VAL A N 1
ATOM 1458 C CA A VAL A 1 89 ? -9.298 -8.672 13.046 0.66 12.214 258 VAL A CA 1
ATOM 1459 C CA B VAL A 1 89 ? -9.104 -8.623 13.112 0.34 11.64 258 VAL A CA 1
ATOM 1460 C C A VAL A 1 89 ? -9.616 -7.194 12.82 0.66 12.156 258 VAL A C 1
ATOM 1461 C C B VAL A 1 89 ? -9.57 -7.202 12.859 0.34 12.132 258 VAL A C 1
ATOM 1462 O O A VAL A 1 89 ? -10.736 -6.774 13.098 0.66 13.398 258 VAL A O 1
ATOM 1463 O O B VAL A 1 89 ? -10.668 -6.811 13.243 0.34 12.58 258 VAL A O 1
ATOM 1488 N N . LEU A 1 90 ? -8.634 -6.462 12.278 1 12.771 259 LEU A N 1
ATOM 1489 C CA . LEU A 1 90 ? -8.699 -5.012 12.122 1 13.493 259 LEU A CA 1
ATOM 1490 C C . LEU A 1 90 ? -8.348 -4.661 10.684 1 13.378 259 LEU A C 1
ATOM 1491 O O . LEU A 1 90 ? -7.227 -4.263 10.365 1 14.148 259 LEU A O 1
ATOM 1508 N N . PRO A 1 91 ? -9.314 -4.818 9.76 1 14.039 260 PRO A N 1
ATOM 1509 C CA . PRO A 1 91 ? -9.105 -4.402 8.377 1 14.253 260 PRO A CA 1
ATOM 1510 C C . PRO A 1 91 ? -8.774 -2.925 8.243 1 14.787 260 PRO A C 1
ATOM 1511 O O . PRO A 1 91 ? -9.383 -2.09 8.888 1 18.137 260 PRO A O 1
ATOM 1522 N N . GLY A 1 92 ? -7.757 -2.624 7.434 1 17.268 261 GLY A N 1
ATOM 1523 C CA . GLY A 1 92 ? -7.405 -1.265 7.119 1 18.249 261 GLY A CA 1
ATOM 1524 C C 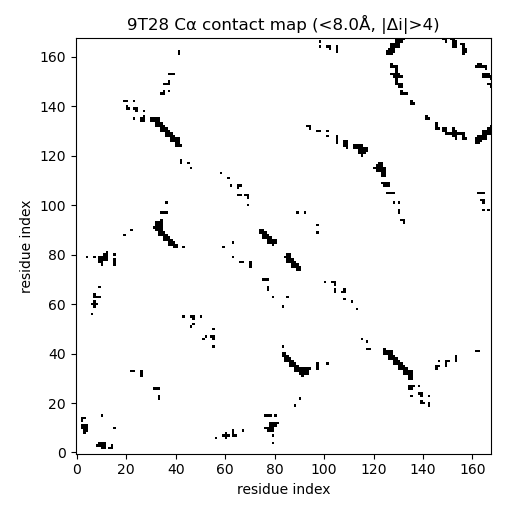. GLY A 1 92 ? -6.689 -0.545 8.258 1 18.428 261 GLY A C 1
ATOM 1525 O O . GLY A 1 92 ? -6.444 0.636 8.162 1 24.032 261 GLY A O 1
ATOM 1529 N N . THR A 1 93 ? -6.329 -1.226 9.331 1 18.817 262 THR A N 1
ATOM 1530 C CA . THR A 1 93 ? -5.66 -0.593 10.443 1 17.732 262 THR A CA 1
ATOM 1531 C C . THR A 1 93 ? -4.158 -0.726 10.24 1 18.302 262 THR A C 1
ATOM 1532 O O . THR A 1 93 ? -3.663 -1.844 10.011 1 18.022 262 THR A O 1
ATOM 1542 N N . SER A 1 94 ? -3.48 0.419 10.397 1 17.463 263 SER A N 1
ATOM 1543 C CA . SER A 1 94 ? -2.06 0.535 10.234 1 18.736 263 SER A CA 1
ATOM 1544 C C . SER A 1 94 ? -1.405 0.13 11.562 1 17.229 263 SER A C 1
ATOM 1545 O O . SER A 1 94 ? -2.075 0.111 12.623 1 17.687 263 SER A O 1
ATOM 1552 N N . PRO A 1 95 ? -0.091 -0.208 11.575 1 16.712 264 PRO A N 1
ATOM 1553 C CA . PRO A 1 95 ? 0.534 -0.751 12.772 1 16.106 264 PRO A CA 1
ATOM 1554 C C . PRO A 1 95 ? 0.474 0.107 14.033 1 15.121 264 PRO A C 1
ATOM 1555 O O . PRO A 1 95 ? 0.292 -0.465 15.104 1 15.489 264 PRO A O 1
ATOM 1566 N N . GLY A 1 96 ? 0.675 1.417 13.956 1 16.739 265 GLY A N 1
ATOM 1567 C CA . GLY A 1 96 ? 0.585 2.268 15.139 1 16.333 265 GLY A CA 1
ATOM 1568 C C . GLY A 1 96 ? -0.836 2.285 15.713 1 14.281 265 GLY A C 1
ATOM 1569 O O . GLY A 1 96 ? -1.031 2.192 16.913 1 14.714 265 GLY A O 1
ATOM 1573 N N . GLY A 1 97 ? -1.845 2.345 14.843 1 15.319 266 GLY A N 1
ATOM 1574 C CA . GLY A 1 97 ? -3.218 2.203 15.26 1 15.305 266 GLY A CA 1
ATOM 1575 C C . GLY A 1 97 ? -3.485 0.872 15.934 1 15.137 266 GLY A C 1
ATOM 1576 O O . GLY A 1 97 ? -4.159 0.855 16.96 1 15.025 266 GLY A O 1
ATOM 1580 N N . ALA A 1 98 ? -2.945 -0.214 15.37 1 13.993 267 ALA A N 1
ATOM 1581 C CA . ALA A 1 98 ? -3.155 -1.551 15.948 1 13.164 267 ALA A CA 1
ATOM 1582 C C . ALA A 1 98 ? -2.477 -1.659 17.299 1 13.095 267 ALA A C 1
ATOM 1583 O O . ALA A 1 98 ? -3.078 -2.214 18.213 1 12.906 267 ALA A O 1
ATOM 1590 N N . ARG A 1 99 ? -1.262 -1.125 17.418 1 11.465 268 ARG A N 1
ATOM 1591 C CA . ARG A 1 99 ? -0.525 -1.126 18.684 1 11.468 268 ARG A CA 1
ATOM 1592 C C . ARG A 1 99 ? -1.293 -0.389 19.771 1 11.711 268 ARG A C 1
ATOM 1593 O O . ARG A 1 99 ? -1.384 -0.882 20.909 1 12.431 268 ARG A O 1
ATOM 1614 N N . LEU A 1 100 ? -1.762 0.816 19.447 1 12.69 269 LEU A N 1
ATOM 1615 C CA . LEU A 1 100 ? -2.476 1.604 20.439 1 12.327 269 LEU A CA 1
ATOM 1616 C C . LEU A 1 100 ? -3.794 0.95 20.801 1 12.077 269 LEU A C 1
ATOM 1617 O O . LEU A 1 100 ? -4.191 1.053 21.958 1 12.21 269 LEU A O 1
ATOM 1633 N N . LEU A 1 101 ? -4.502 0.308 19.849 1 11.994 270 LEU A N 1
ATOM 1634 C CA . LEU A 1 101 ? -5.685 -0.453 20.181 1 11.673 270 LEU A CA 1
ATOM 1635 C C . LEU A 1 101 ? -5.332 -1.61 21.117 1 11.393 270 LEU A C 1
ATOM 1636 O O . LEU A 1 101 ? -6.032 -1.874 22.093 1 11.67 270 LEU A O 1
ATOM 1652 N N . ALA A 1 102 ? -4.216 -2.282 20.856 1 11.081 271 ALA A N 1
ATOM 1653 C CA . ALA A 1 102 ? -3.805 -3.357 21.757 1 10.512 271 ALA A CA 1
ATOM 1654 C C . ALA A 1 102 ? -3.53 -2.832 23.171 1 10.841 271 ALA A C 1
ATOM 1655 O O . ALA A 1 102 ? -3.908 -3.487 24.144 1 11.948 271 ALA A O 1
ATOM 1662 N N . GLU A 1 103 ? -2.839 -1.703 23.274 1 11.182 272 GLU A N 1
ATOM 1663 C CA . GLU A 1 103 ? -2.608 -1.099 24.583 1 12.013 272 GLU A CA 1
ATOM 1664 C C . GLU A 1 103 ? -3.922 -0.749 25.269 1 11.925 272 GLU A C 1
ATOM 1665 O O . GLU A 1 103 ? -4.052 -0.957 26.468 1 12.658 272 GLU A O 1
ATOM 1677 N N . LYS A 1 104 ? -4.9 -0.229 24.518 1 11.395 273 LYS A N 1
ATOM 1678 C CA . LYS A 1 104 ? -6.213 0.093 25.025 1 11.256 273 LYS A CA 1
ATOM 1679 C C . LYS A 1 104 ? -6.842 -1.16 25.606 1 10.937 273 LYS A C 1
ATOM 1680 O O . LYS A 1 104 ? -7.386 -1.155 26.718 1 12.229 273 LYS A O 1
ATOM 1699 N N . VAL A 1 105 ? -6.843 -2.265 24.858 1 11.348 274 VAL A N 1
ATOM 1700 C CA . VAL A 1 105 ? -7.454 -3.49 25.338 1 10.97 274 VAL A CA 1
ATOM 1701 C C . VAL A 1 105 ? -6.729 -3.942 26.607 1 11.431 274 VAL A C 1
ATOM 1702 O O . VAL A 1 105 ? -7.368 -4.262 27.602 1 12.305 274 VAL A O 1
ATOM 1715 N N . ARG A 1 106 ? -5.406 -3.967 26.584 1 11.068 275 ARG A N 1
ATOM 1716 C CA . ARG A 1 106 ? -4.635 -4.46 27.722 1 11.27 275 ARG A CA 1
ATOM 1717 C C . ARG A 1 106 ? -4.91 -3.632 28.973 1 11.884 275 ARG A C 1
ATOM 1718 O O . ARG A 1 106 ? -5.126 -4.184 30.05 1 12.258 275 ARG A O 1
ATOM 1739 N N . ARG A 1 107 ? -4.877 -2.316 28.822 1 12.326 276 ARG A N 1
ATOM 1740 C CA . ARG A 1 107 ? -5.108 -1.443 29.968 1 12.963 276 ARG A CA 1
ATOM 1741 C C . ARG A 1 107 ? -6.539 -1.502 30.462 1 13.545 276 ARG A C 1
ATOM 1742 O O . ARG A 1 107 ? -6.783 -1.375 31.656 1 13.83 276 ARG A O 1
ATOM 1763 N N . THR A 1 108 ? -7.49 -1.731 29.556 1 13.015 277 THR A N 1
ATOM 1764 C CA . THR A 1 108 ? -8.877 -1.856 29.939 1 14.112 277 THR A CA 1
ATOM 1765 C C . THR A 1 108 ? -9.046 -3.129 30.77 1 13.235 277 THR A C 1
ATOM 1766 O O . THR A 1 108 ? -9.742 -3.106 31.78 1 15.128 277 THR A O 1
ATOM 1776 N N . VAL A 1 109 ? -8.394 -4.224 30.372 1 12.144 278 VAL A N 1
ATOM 1777 C CA . VAL A 1 109 ? -8.421 -5.428 31.179 1 12.052 278 VAL A CA 1
ATOM 1778 C C . VAL A 1 109 ? -7.848 -5.173 32.574 1 12.042 278 VAL A C 1
ATOM 1779 O O . VAL A 1 109 ? -8.467 -5.564 33.561 1 12.509 278 VAL A O 1
ATOM 1792 N N . GLU A 1 110 ? -6.679 -4.547 32.653 1 13.059 279 GLU A N 1
ATOM 1793 C CA . GLU A 1 110 ? -6.056 -4.329 33.946 1 13.971 279 GLU A CA 1
ATOM 1794 C C . GLU A 1 110 ? -6.948 -3.44 34.82 1 14.324 279 GLU A C 1
ATOM 1795 O O . GLU A 1 110 ? -7.008 -3.633 36.051 1 15.646 279 GLU A O 1
ATOM 1807 N N A SER A 1 111 ? -7.683 -2.5 34.197 0.39 14.884 280 SER A N 1
ATOM 1808 N N B SER A 1 111 ? -7.673 -2.5 34.205 0.61 15.451 280 SER A N 1
ATOM 1809 C CA A SER A 1 111 ? -8.547 -1.567 34.904 0.39 15.756 280 SER A CA 1
ATOM 1810 C CA B SER A 1 111 ? -8.54 -1.577 34.916 0.61 17.317 280 SER A CA 1
ATOM 1811 C C A SER A 1 111 ? -9.776 -2.265 35.492 0.39 16.077 280 SER A C 1
ATOM 1812 C C B SER A 1 111 ? -9.806 -2.25 35.452 0.61 17.04 280 SER A C 1
ATOM 1813 O O A SER A 1 111 ? -10.396 -1.703 36.393 0.39 18.234 280 SER A O 1
ATOM 1814 O O B SER A 1 111 ? -10.489 -1.657 36.282 0.61 20.828 280 SER A O 1
ATOM 1827 N N . LEU A 1 112 ? -10.073 -3.512 35.065 1 15.94 281 LEU A N 1
ATOM 1828 C CA . LEU A 1 112 ? -11.109 -4.33 35.701 1 15.213 281 LEU A CA 1
ATOM 1829 C C . LEU A 1 112 ? -10.742 -4.597 37.176 1 15.917 281 LEU A C 1
ATOM 1830 O O . LEU A 1 112 ? -11.619 -4.832 37.984 1 18.021 281 LEU A O 1
ATOM 1847 N N . GLN A 1 113 ? -9.436 -4.606 37.494 1 15.697 282 GLN A N 1
ATOM 1848 C CA . GLN A 1 113 ? -8.919 -4.79 38.853 1 16.17 282 GLN A CA 1
ATOM 1849 C C . GLN A 1 113 ? -9.45 -6.094 39.442 1 14.93 282 GLN A C 1
ATOM 1850 O O . GLN A 1 113 ? -9.99 -6.136 40.552 1 16.762 282 GLN A O 1
ATOM 1864 N N . ILE A 1 114 ? -9.348 -7.154 38.649 1 14.016 283 ILE A N 1
ATOM 1865 C CA . ILE A 1 114 ? -9.721 -8.475 39.112 1 12.803 283 ILE A CA 1
ATOM 1866 C C . ILE A 1 114 ? -8.512 -9.011 39.889 1 13.273 283 ILE A C 1
ATOM 1867 O O . ILE A 1 114 ? -7.479 -9.297 39.318 1 13.655 283 ILE A O 1
ATOM 1883 N N . SER A 1 115 ? -8.651 -9.198 41.207 1 13.586 284 SER A N 1
ATOM 1884 C CA . SER A 1 115 ? -7.515 -9.512 42.051 1 13.956 284 SER A CA 1
ATOM 1885 C C . SER A 1 115 ? -6.973 -10.895 41.719 1 13.625 284 SER A C 1
ATOM 1886 O O . SER A 1 115 ? -7.75 -11.815 41.519 1 16.008 284 SER A O 1
ATOM 1893 N N . HIS A 1 116 ? -5.646 -11.023 41.706 1 13.19 285 HIS A N 1
ATOM 1894 C CA . HIS A 1 116 ? -4.982 -12.303 41.507 1 14.157 285 HIS A CA 1
ATOM 1895 C C . HIS A 1 116 ? -3.691 -12.304 42.345 1 13.733 285 HIS A C 1
ATOM 1896 O O . HIS A 1 116 ? -3.102 -11.23 42.519 1 25.015 285 HIS A O 1
ATOM 1909 N N . ASP A 1 117 ? -3.205 -13.48 42.728 1 16.092 286 ASP A N 1
ATOM 1910 C CA . ASP A 1 117 ? -1.963 -13.662 43.445 1 18.128 286 ASP A CA 1
ATOM 1911 C C . ASP A 1 117 ? -0.781 -14.09 42.58 1 16.352 286 ASP A C 1
ATOM 1912 O O . ASP A 1 117 ? 0.295 -14.428 43.096 1 18.854 286 ASP A O 1
ATOM 1921 N N . GLN A 1 118 ? -0.968 -14.069 41.261 1 15.462 287 GLN A N 1
ATOM 1922 C CA . GLN A 1 118 ? 0.093 -14.321 40.31 1 15.601 287 GLN A CA 1
ATOM 1923 C C . GLN A 1 118 ? 0.222 -13.083 39.46 1 15.477 287 GLN A C 1
ATOM 1924 O O . GLN A 1 118 ? -0.813 -12.516 39.095 1 14.973 287 GLN A O 1
ATOM 1938 N N . PRO A 1 119 ? 1.443 -12.638 39.092 1 15.555 288 PRO A N 1
ATOM 1939 C CA . PRO A 1 119 ? 2.717 -13.281 39.425 1 16.422 288 PRO A CA 1
ATOM 1940 C C . PRO A 1 119 ? 3.178 -13.068 40.87 1 16.087 288 PRO A C 1
ATOM 1941 O O . PRO A 1 119 ? 4.184 -13.654 41.238 1 19.656 288 PRO A O 1
ATOM 1952 N N . ARG A 1 120 ? 2.456 -12.234 41.641 1 14.03 289 ARG A N 1
ATOM 1953 C CA . ARG A 1 120 ? 2.808 -12.005 43.027 1 14.427 289 ARG A CA 1
ATOM 1954 C C . ARG A 1 120 ? 1.554 -11.605 43.783 1 15.013 289 ARG A C 1
ATOM 1955 O O . ARG A 1 120 ? 0.552 -11.199 43.2 1 15.498 289 ARG A O 1
ATOM 1976 N N . PRO A 1 121 ? 1.572 -11.701 45.122 1 15.641 290 PRO A N 1
ATOM 1977 C CA . PRO A 1 121 ? 0.42 -11.232 45.877 1 15.87 290 PRO A CA 1
ATOM 1978 C C . PRO A 1 121 ? 0.074 -9.78 45.543 1 14.497 290 PRO A C 1
ATOM 1979 O O . PRO A 1 121 ? 0.954 -8.938 45.35 1 14.917 290 PRO A O 1
ATOM 1990 N N . GLY A 1 122 ? -1.215 -9.478 45.464 1 15.301 291 GLY A N 1
ATOM 1991 C CA . GLY A 1 122 ? -1.638 -8.125 45.183 1 15.224 291 GLY A CA 1
ATOM 1992 C C . GLY A 1 122 ? -1.546 -7.714 43.723 1 15.322 291 GLY A C 1
ATOM 1993 O O . GLY A 1 122 ? -1.417 -6.528 43.46 1 17.979 291 GLY A O 1
ATOM 1997 N N . SER A 1 123 ? -1.655 -8.694 42.822 1 13.461 292 SER A N 1
ATOM 1998 C CA . SER A 1 123 ? -1.698 -8.444 41.385 1 14.152 292 SER A CA 1
ATOM 1999 C C . SER A 1 123 ? -3.14 -8.346 40.881 1 13.86 292 SER A C 1
ATOM 2000 O O . SER A 1 123 ? -4.11 -8.55 41.629 1 13.283 292 SER A O 1
ATOM 2007 N N . HIS A 1 124 ? -3.266 -8.066 39.577 1 13.095 293 HIS A N 1
ATOM 2008 C CA . HIS A 1 124 ? -4.553 -8.054 38.878 1 12.273 293 HIS A CA 1
ATOM 2009 C C . HIS A 1 124 ? -4.475 -8.999 37.677 1 11.12 293 HIS A C 1
ATOM 2010 O O . HIS A 1 124 ? -3.39 -9.235 37.147 1 12.1 293 HIS A O 1
ATOM 2023 N N . LEU A 1 125 ? -5.63 -9.503 37.234 1 10.937 294 LEU A N 1
ATOM 2024 C CA . LEU A 1 125 ? -5.737 -10.268 35.999 1 11.315 294 LEU A CA 1
ATOM 2025 C C . LEU A 1 125 ? -5.34 -9.365 34.83 1 11.136 294 LEU A C 1
ATOM 2026 O O . LEU A 1 125 ? -5.807 -8.233 34.73 1 12.433 294 LEU A O 1
ATOM 2042 N N . THR A 1 126 ? -4.495 -9.905 33.961 1 10.629 295 THR A N 1
ATOM 2043 C CA . THR A 1 126 ? -3.974 -9.192 32.81 1 10.212 295 THR A CA 1
ATOM 2044 C C . THR A 1 126 ? -4.03 -10.085 31.569 1 9.95 295 THR A C 1
ATOM 2045 O O . THR A 1 126 ? -4.247 -11.283 31.652 1 10.674 295 THR A O 1
ATOM 2055 N N . VAL A 1 127 ? -3.807 -9.433 30.431 1 10.405 296 VAL A N 1
ATOM 2056 C CA . VAL A 1 127 ? -3.599 -10.115 29.155 1 9.892 296 VAL A CA 1
ATOM 2057 C C . VAL A 1 127 ? -2.236 -9.742 28.569 1 9.384 296 VAL A C 1
ATOM 2058 O O . VAL A 1 127 ? -1.743 -8.638 28.743 1 10.526 296 VAL A O 1
ATOM 2071 N N . SER A 1 128 ? -1.701 -10.678 27.784 1 8.988 297 SER A N 1
AT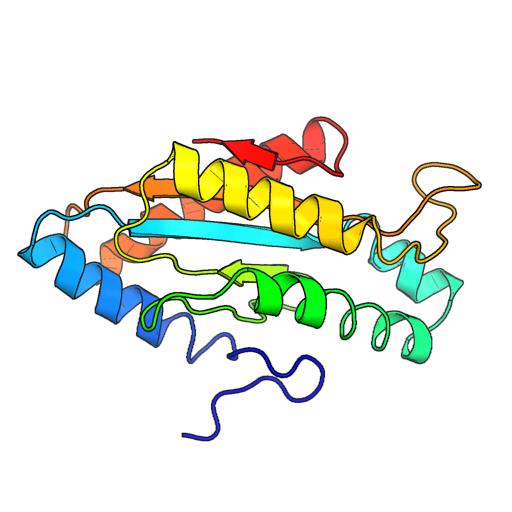OM 2072 C CA . SER A 1 128 ? -0.655 -10.427 26.832 1 9.32 297 SER A CA 1
ATOM 2073 C C . SER A 1 128 ? -1.273 -10.407 25.442 1 9.489 297 SER A C 1
ATOM 2074 O O . SER A 1 128 ? -2.232 -11.123 25.175 1 9.104 297 SER A O 1
ATOM 2081 N N . ILE A 1 129 ? -0.683 -9.571 24.58 1 8.82 298 ILE A N 1
ATOM 2082 C CA . ILE A 1 129 ? -1.222 -9.371 23.229 1 9.269 298 ILE A CA 1
ATOM 2083 C C . ILE A 1 129 ? -0.073 -9.361 22.236 1 10.323 298 ILE A C 1
ATOM 2084 O O . ILE A 1 129 ? 0.912 -8.663 22.45 1 11.747 298 ILE A O 1
ATOM 2100 N N . GLY A 1 130 ? -0.262 -10.082 21.131 1 9.281 299 GLY A N 1
ATOM 2101 C CA . GLY A 1 130 ? 0.607 -9.937 19.975 1 9.989 299 GLY A CA 1
ATOM 2102 C C . GLY A 1 130 ? -0.129 -9.283 18.811 1 9.953 299 GLY A C 1
ATOM 2103 O O . GLY A 1 130 ? -1.285 -9.583 18.578 1 10.467 299 GLY A O 1
ATOM 2107 N N . VAL A 1 131 ? 0.616 -8.437 18.095 1 10.136 300 VAL A N 1
ATOM 2108 C CA . VAL A 1 131 ? 0.06 -7.654 17.017 1 10.77 300 VAL A CA 1
ATOM 2109 C C . VAL A 1 131 ? 0.808 -7.998 15.725 1 11.294 300 VAL A C 1
ATOM 2110 O O . VAL A 1 131 ? 2.033 -8.051 15.725 1 13.875 300 VAL A O 1
ATOM 2123 N N . SER A 1 132 ? 0.059 -8.207 14.639 1 11.109 301 SER A N 1
ATOM 2124 C CA . SER A 1 132 ? 0.677 -8.305 13.323 1 10.971 301 SER A CA 1
ATOM 2125 C C . SER A 1 132 ? -0.114 -7.472 12.327 1 12.163 301 SER A C 1
ATOM 2126 O O . SER A 1 132 ? -1.299 -7.198 12.488 1 12.486 301 SER A O 1
ATOM 2133 N N . THR A 1 133 ? 0.601 -7.073 11.268 1 12.048 302 THR A N 1
ATOM 2134 C CA . THR A 1 133 ? 0.045 -6.292 10.166 1 13.569 302 THR A CA 1
ATOM 2135 C C . THR A 1 133 ? 0.693 -6.758 8.879 1 14.552 302 THR A C 1
ATOM 2136 O O . THR A 1 133 ? 1.912 -6.734 8.819 1 15.52 302 THR A O 1
ATOM 2146 N N . LEU A 1 134 ? -0.107 -7.119 7.863 1 14.618 303 LEU A N 1
ATOM 2147 C CA . LEU A 1 134 ? 0.467 -7.42 6.566 1 16.282 303 LEU A CA 1
ATOM 2148 C C . LEU A 1 134 ? -0.418 -6.884 5.462 1 16.019 303 LEU A C 1
ATOM 2149 O O . LEU A 1 134 ? -1.637 -6.862 5.611 1 17.435 303 LEU A O 1
ATOM 2165 N N . VAL A 1 135 ? 0.242 -6.578 4.343 1 16.947 304 VAL A N 1
ATOM 2166 C CA . VAL A 1 135 ? -0.379 -6.529 3.03 1 17.641 304 VAL A CA 1
ATOM 2167 C C . VAL A 1 135 ? -0.263 -7.95 2.505 1 17.75 304 VAL A C 1
ATOM 2168 O O . VAL A 1 135 ? 0.857 -8.429 2.324 1 19.059 304 VAL A O 1
ATOM 2181 N N . PRO A 1 136 ? -1.379 -8.671 2.258 1 18.381 305 PRO A N 1
ATOM 2182 C CA . PRO A 1 136 ? -1.296 -10.071 1.865 1 19.498 305 PRO A CA 1
ATOM 2183 C C . PRO A 1 136 ? -0.448 -10.369 0.634 1 21.961 305 PRO A C 1
ATOM 2184 O O . PRO A 1 136 ? -0.321 -9.518 -0.257 1 24.75 305 PRO A O 1
ATOM 2195 N N . ASP A 1 137 ? 0.118 -11.596 0.642 1 20.37 306 ASP A N 1
ATOM 2196 C CA . ASP A 1 137 ? 0.782 -12.186 -0.528 1 22.154 306 ASP A CA 1
ATOM 2197 C C . ASP A 1 137 ? 0.238 -13.606 -0.674 1 24.015 306 ASP A C 1
ATOM 2198 O O . ASP A 1 137 ? -0.505 -14.047 0.204 1 25.015 306 ASP A O 1
ATOM 2207 N N . GLY A 1 138 ? 0.636 -14.344 -1.706 1 28.025 307 GLY A N 1
ATOM 2208 C CA . GLY A 1 138 ? 0.175 -15.72 -1.886 1 30.029 307 GLY A CA 1
ATOM 2209 C C . GLY A 1 138 ? -1.291 -15.815 -2.341 1 31.615 307 GLY A C 1
ATOM 2210 O O . GLY A 1 138 ? -1.673 -15.185 -3.335 1 34.231 307 GLY A O 1
ATOM 2214 N N . ASP A 1 139 ? -2.105 -16.623 -1.633 1 30.108 308 ASP A N 1
ATOM 2215 C CA . ASP A 1 139 ? -3.487 -16.911 -2.006 1 29.686 308 ASP A CA 1
ATOM 2216 C C . ASP A 1 139 ? -4.36 -16.789 -0.769 1 30.655 308 ASP A C 1
ATOM 2217 O O . ASP A 1 139 ? -3.877 -16.348 0.258 1 28.042 308 ASP A O 1
ATOM 2226 N N . GLY A 1 140 ? -5.63 -17.178 -0.864 1 31.382 309 GLY A N 1
ATOM 2227 C CA . GLY A 1 140 ? -6.564 -17.128 0.247 1 31.34 309 GLY A CA 1
ATOM 2228 C C . GLY A 1 140 ? -6.069 -17.863 1.494 1 30.434 309 GLY A C 1
ATOM 2229 O O . GLY A 1 140 ? -6.234 -17.328 2.591 1 28.836 309 GLY A O 1
ATOM 2233 N N . GLN A 1 141 ? -5.408 -19.038 1.325 1 26.17 310 GLN A N 1
ATOM 2234 C CA . GLN A 1 141 ? -4.962 -19.827 2.477 1 30.025 310 GLN A CA 1
ATOM 2235 C C . GLN A 1 141 ? -3.685 -19.305 3.136 1 30.794 310 GLN A C 1
ATOM 2236 O O . GLN A 1 141 ? -3.315 -19.789 4.211 1 36.455 310 GLN A O 1
ATOM 2250 N N . THR A 1 142 ? -3.041 -18.281 2.558 1 25.128 311 THR A N 1
ATOM 2251 C CA . THR A 1 142 ? -1.86 -17.689 3.172 1 25.345 311 THR A CA 1
ATOM 2252 C C . THR A 1 142 ? -2.245 -16.876 4.429 1 23.665 311 THR A C 1
ATOM 2253 O O . THR A 1 142 ? -1.358 -16.437 5.145 1 23.894 311 THR A O 1
ATOM 2263 N N . PHE A 1 143 ? -3.546 -16.677 4.745 1 21.137 312 PHE A N 1
ATOM 2264 C CA . PHE A 1 143 ? -3.974 -15.886 5.895 1 20.176 312 PHE A CA 1
ATOM 2265 C C . PHE A 1 143 ? -3.41 -16.418 7.209 1 18.117 312 PHE A C 1
ATOM 2266 O O . PHE A 1 143 ? -3.218 -15.647 8.136 1 17.755 312 PHE A O 1
ATOM 2283 N N . ARG A 1 144 ? -3.086 -17.708 7.278 1 19.116 313 ARG A N 1
ATOM 2284 C CA . ARG A 1 144 ? -2.468 -18.246 8.482 1 20.234 313 ARG A CA 1
ATOM 2285 C C . ARG A 1 144 ? -1.125 -17.605 8.82 1 18.754 313 ARG A C 1
ATOM 2286 O O . ARG A 1 144 ? -0.719 -17.656 9.981 1 19.859 313 ARG A O 1
ATOM 2307 N N . VAL A 1 145 ? -0.44 -16.974 7.858 1 18.369 314 VAL A N 1
ATOM 2308 C CA . VAL A 1 145 ? 0.807 -16.262 8.13 1 17.402 314 VAL A CA 1
ATOM 2309 C C . VAL A 1 145 ? 0.541 -15.129 9.114 1 16.436 314 VAL A C 1
ATOM 2310 O O . VAL A 1 145 ? 1.392 -14.825 9.951 1 15.874 314 VAL A O 1
ATOM 2323 N N . LEU A 1 146 ? -0.594 -14.424 8.944 1 15.15 315 LEU A N 1
ATOM 2324 C CA . LEU A 1 146 ? -0.889 -13.301 9.819 1 14.001 315 LEU A CA 1
ATOM 2325 C C . LEU A 1 146 ? -1.099 -13.767 11.264 1 13.658 315 LEU A C 1
ATOM 2326 O O . LEU A 1 146 ? -0.652 -13.11 12.217 1 13.193 315 LEU A O 1
ATOM 2342 N N . ILE A 1 147 ? -1.714 -14.942 11.426 1 13.612 316 ILE A N 1
ATOM 2343 C CA . ILE A 1 147 ? -1.9 -15.55 12.74 1 14.593 316 ILE A CA 1
ATOM 2344 C C . ILE A 1 147 ? -0.542 -15.914 13.312 1 13.575 316 ILE A C 1
ATOM 2345 O O . ILE A 1 147 ? -0.274 -15.642 14.48 1 12.848 316 ILE A O 1
ATOM 2361 N N . GLU A 1 148 ? 0.304 -16.569 12.523 1 13.555 317 GLU A N 1
ATOM 2362 C CA . GLU A 1 148 ? 1.605 -16.958 13.009 1 14.66 317 GLU A CA 1
ATOM 2363 C C . GLU A 1 148 ? 2.392 -15.746 13.48 1 13.87 317 GLU A C 1
ATOM 2364 O O . GLU A 1 148 ? 3.085 -15.843 14.491 1 13.511 317 GLU A O 1
ATOM 2376 N N . MET A 1 149 ? 2.368 -14.658 12.71 1 13.589 318 MET A N 1
ATOM 2377 C CA . MET A 1 149 ? 3.113 -13.473 13.099 1 13.566 318 MET A CA 1
ATOM 2378 C C . MET A 1 149 ? 2.591 -12.887 14.413 1 12.418 318 MET A C 1
ATOM 2379 O O . MET A 1 149 ? 3.384 -12.453 15.251 1 12.748 318 MET A O 1
ATOM 2393 N N . ALA A 1 150 ? 1.266 -12.834 14.591 1 10.821 319 ALA A N 1
ATOM 2394 C CA . ALA A 1 150 ? 0.698 -12.334 15.827 1 11.692 319 ALA A CA 1
ATOM 2395 C C . ALA A 1 150 ? 1.015 -13.279 16.98 1 11.528 319 ALA A C 1
ATOM 2396 O O . ALA A 1 150 ? 1.285 -12.831 18.105 1 12.175 319 ALA A O 1
ATOM 2403 N N . ASP A 1 151 ? 1.014 -14.59 16.731 1 10.869 320 ASP A N 1
ATOM 2404 C CA . ASP A 1 151 ? 1.368 -15.553 17.764 1 11.374 320 ASP A CA 1
ATOM 2405 C C . ASP A 1 151 ? 2.823 -15.43 18.18 1 11.889 320 ASP A C 1
ATOM 2406 O O . ASP A 1 151 ? 3.134 -15.553 19.367 1 12.637 320 ASP A O 1
ATOM 2415 N N . GLN A 1 152 ? 3.705 -15.109 17.228 1 11.736 321 GLN A N 1
ATOM 2416 C CA . GLN A 1 152 ? 5.082 -14.855 17.565 1 11.745 321 GLN A CA 1
ATOM 2417 C C . GLN A 1 152 ? 5.212 -13.661 18.49 1 11.828 321 GLN A C 1
ATOM 2418 O O . GLN A 1 152 ? 5.965 -13.711 19.467 1 11.845 321 GLN A O 1
ATOM 2432 N N . ALA A 1 153 ? 4.552 -12.571 18.146 1 11.766 322 ALA A N 1
ATOM 2433 C CA . ALA A 1 153 ? 4.559 -11.374 18.975 1 11.119 322 ALA A CA 1
ATOM 2434 C C . ALA A 1 153 ? 3.981 -11.666 20.38 1 11.661 322 ALA A C 1
ATOM 2435 O O . ALA A 1 153 ? 4.496 -11.147 21.371 1 12.376 322 ALA A O 1
ATOM 2442 N N . LEU A 1 154 ? 2.947 -12.51 20.453 1 11.107 323 LEU A N 1
ATOM 2443 C CA . LEU A 1 154 ? 2.333 -12.894 21.703 1 10.234 323 LEU A CA 1
ATOM 2444 C C . LEU A 1 154 ? 3.297 -13.737 22.535 1 11.054 323 LEU A C 1
ATOM 2445 O O . LEU A 1 154 ? 3.39 -13.544 23.746 1 11.101 323 LEU A O 1
ATOM 2461 N N . TYR A 1 155 ? 3.986 -14.693 21.903 1 11.321 324 TYR A N 1
ATOM 2462 C CA . TYR A 1 155 ? 5.016 -15.497 22.546 1 11.925 324 TYR A CA 1
ATOM 2463 C C . TYR A 1 155 ? 6.066 -14.586 23.17 1 11.955 324 TYR A C 1
ATOM 2464 O O . TYR A 1 155 ? 6.483 -14.775 24.309 1 13.445 324 TYR A O 1
ATOM 2481 N N . GLN A 1 156 ? 6.496 -13.565 22.416 1 11.8 325 GLN A N 1
ATOM 2482 C CA . GLN A 1 156 ? 7.46 -12.601 22.914 1 11.957 325 GLN A CA 1
ATOM 2483 C C . GLN A 1 156 ? 6.916 -11.868 24.138 1 11.984 325 GLN A C 1
ATOM 2484 O O . GLN A 1 156 ? 7.646 -11.727 25.12 1 13.129 325 GLN A O 1
ATOM 2498 N N . ALA A 1 157 ? 5.664 -11.447 24.093 1 11.852 326 ALA A N 1
ATOM 2499 C CA . ALA A 1 157 ? 5.056 -10.713 25.195 1 12.17 326 ALA A CA 1
ATOM 2500 C C . ALA A 1 157 ? 4.971 -11.568 26.461 1 12.293 326 ALA A C 1
ATOM 2501 O O . ALA A 1 157 ? 5.289 -11.103 27.558 1 12.702 326 ALA A O 1
ATOM 2508 N N . LYS A 1 158 ? 4.6 -12.834 26.316 1 11.269 327 LYS A N 1
ATOM 2509 C CA . LYS A 1 158 ? 4.522 -13.752 27.436 1 12.566 327 LYS A CA 1
ATOM 2510 C C . LYS A 1 158 ? 5.896 -13.951 28.06 1 13.276 327 LYS A C 1
ATOM 2511 O O . LYS A 1 158 ? 6.054 -13.772 29.28 1 15.255 327 LYS A O 1
ATOM 2530 N N . ASN A 1 159 ? 6.894 -14.229 27.222 1 12.64 328 ASN A N 1
ATOM 2531 C CA . ASN A 1 159 ? 8.216 -14.537 27.754 1 14.053 328 ASN A CA 1
ATOM 2532 C C . ASN A 1 159 ? 8.899 -13.313 28.363 1 13.91 328 ASN A C 1
ATOM 2533 O O . ASN A 1 159 ? 9.785 -13.463 29.172 1 15.172 328 ASN A O 1
ATOM 2544 N N . ASN A 1 160 ? 8.531 -12.113 27.927 1 13.251 329 ASN A N 1
ATOM 2545 C CA . ASN A 1 160 ? 9.144 -10.892 28.408 1 13.909 329 ASN A CA 1
ATOM 2546 C C . ASN A 1 160 ? 8.459 -10.364 29.674 1 14.203 329 ASN A C 1
ATOM 2547 O O . ASN A 1 160 ? 8.76 -9.245 30.07 1 16.576 329 ASN A O 1
ATOM 2558 N N . GLY A 1 161 ? 7.531 -11.121 30.269 1 14.859 330 GLY A N 1
ATOM 2559 C CA . GLY A 1 161 ? 6.964 -10.755 31.539 1 13.672 330 GLY A CA 1
ATOM 2560 C C . GLY A 1 161 ? 5.459 -10.586 31.597 1 13.132 330 GLY A C 1
ATOM 2561 O O . GLY A 1 161 ? 4.942 -10.22 32.662 1 13.533 330 GLY A O 1
ATOM 2565 N N . ARG A 1 162 ? 4.752 -10.833 30.508 1 12.175 331 ARG A N 1
ATOM 2566 C CA . ARG A 1 162 ? 3.302 -10.779 30.477 1 11.455 331 ARG A CA 1
ATOM 2567 C C . ARG A 1 162 ? 2.777 -9.352 30.685 1 11.292 331 ARG A C 1
ATOM 2568 O O . ARG A 1 162 ? 3.56 -8.403 30.75 1 13.068 331 ARG A O 1
ATOM 2589 N N . ASN A 1 163 ? 1.444 -9.194 30.679 1 11.326 332 ASN A N 1
ATOM 2590 C CA . ASN A 1 163 ? 0.832 -7.876 30.774 1 11.398 332 ASN A CA 1
ATOM 2591 C C . ASN A 1 163 ? 1.523 -6.863 29.866 1 11.821 332 ASN A C 1
ATOM 2592 O O . ASN A 1 163 ? 1.881 -5.787 30.308 1 11.777 332 ASN A O 1
ATOM 2603 N N . GLN A 1 164 ? 1.625 -7.188 28.565 1 11.191 333 GLN A N 1
ATOM 2604 C CA . GLN A 1 164 ? 2.277 -6.295 27.631 1 11.514 333 GLN A CA 1
ATOM 2605 C C . GLN A 1 164 ? 1.839 -6.689 26.232 1 11.92 333 GLN A C 1
ATOM 2606 O O . GLN A 1 164 ? 1.324 -7.772 25.968 1 11.139 333 GLN A O 1
ATOM 2620 N N . VAL A 1 165 ? 2.139 -5.751 25.336 1 11.452 334 VAL A N 1
ATOM 2621 C CA . VAL A 1 165 ? 1.933 -5.887 23.907 1 12.526 334 VAL A CA 1
ATOM 2622 C C . VAL A 1 165 ? 3.266 -6.183 23.242 1 13.571 334 VAL A C 1
ATOM 2623 O O . VAL A 1 165 ? 4.248 -5.494 23.473 1 16.713 334 VAL A O 1
ATOM 2636 N N . GLY A 1 166 ? 3.275 -7.23 22.409 1 12.365 335 GLY A N 1
ATOM 2637 C CA . GLY A 1 166 ? 4.384 -7.549 21.538 1 14.198 335 GLY A CA 1
ATOM 2638 C C . GLY A 1 166 ? 4.033 -7.197 20.1 1 14.541 335 GLY A C 1
ATOM 2639 O O . GLY A 1 166 ? 2.899 -7.317 19.681 1 13.528 335 GLY A O 1
ATOM 2643 N N . LEU A 1 167 ? 5.053 -6.784 19.351 1 17.556 336 LEU A N 1
ATOM 2644 C CA . LEU A 1 167 ? 4.877 -6.299 17.992 1 21.601 336 LEU A CA 1
ATOM 2645 C C . LEU A 1 167 ? 5.688 -7.134 17.018 1 27.082 336 LEU A C 1
ATOM 2646 O O . LEU A 1 167 ? 6.649 -7.784 17.412 1 26.778 336 LEU A O 1
ATOM 2662 N N . MET A 1 168 ? 5.254 -7.021 15.746 1 35.402 337 MET A N 1
ATOM 2663 C CA . MET A 1 168 ? 5.851 -7.586 14.546 1 39.471 337 MET A CA 1
ATOM 2664 C C . MET A 1 168 ? 5.228 -8.971 14.356 1 39.741 337 MET A C 1
ATOM 2665 O O . MET A 1 168 ? 4.105 -8.985 13.821 1 37.309 337 MET A O 1
#

Nearest PDB structures (foldseek):
  3i5c-assembly1_A  TM=9.849E-01  e=8.614E-34  Saccharomyces cerevisiae
  3i5b-assembly2_B  TM=9.793E-01  e=1.392E-32  Pseudomonas aeruginosa PAO1
  3bre-assembly1_B  TM=9.782E-01  e=9.088E-32  Pseudomonas aeruginosa PAO1
  3i5a-assembly1_A  TM=9.846E-01  e=2.742E-26  Pseudomonas syringae pv. tomato str. DC3000
  5euh-assembly2_B  TM=9.158E-01  e=1.287E-18  Pseudomonas fluorescens Pf0-1

Secondary structure (DSSP, 8-state):
---B-TTT-SBPHHHHHHHHHHHHHHHHHHT--EEEEEEEETTHHHHHHHH-HHHHHHHHHHHHHHHHTT--STT-EEEE-SSSEEEEEEET--HHHHHHHHHHHHHHHHHT--EE-SSSTTEE--EEEEEEEE---S-GGGGHHHHHHHHHHHHHHHHTTSSSEE--

GO terms:
  GO:0052621 diguanylate cyclase activity (F, IDA)
  GO:0052621 diguanylate cyclase activity (F, IMP)
  GO:0042802 identical protein binding (F, IPI)

Sequence (168 aa):
HMNSDGLTGLSSNRRHFFDEYLEMEWRRSLREQSQLSLLMIDVDYFKSYNDTFGHVAGDEEALRQQVAGAIREGCSSRSSSDLAARYYGGEEFAMVVLPGTSPGGARLLAEKVRRTVESSLQISHDQPRPGSHLTVSIGVSTLVPDGDGQTFRVLIEMADQALYQAKNNGRNQVGLM

Radius of gyration: 15.53 Å; Cα contacts (8 Å, |Δi|>4): 350; chains: 1; bounding box: 35×26×50 Å

Foldseek 3Di:
DPAADPLARFGEQVVVLVLLLVLLQVLLVVLAKKKKKKKFKPPLVVVCVVVHDVVSSVLLNQLSVLLVVLDDDPSWGKYDNDDRMIMIMDTRADFVRQQVSVVSSFVSSQVVQDADQPPHHGGGITMEMFMFMGRDDDHSVCSVVNVVNRVVQSVVCVVVPGSHYGYD

InterPro domains:
  IPR000160 GGDEF domain [PF00990] (172-333)
  IPR000160 GGDEF domain [PS50887] (201-339)
  IPR000160 GGDEF domain [SM00267] (160-337)
  IPR000160 GGDEF domain [TIGR00254] (167-335)
  IPR000160 GGDEF domain [cd01949] (174-334)
  IPR001789 Signal transduction response regulator, receiver domain [PF00072] (21-134)
  IPR001789 Signal transduction response regulator, receiver domain [PS50110] (20-137)
  IPR001789 Signal transduction response regulator, receiver domain [SM00448] (19-133)
  IPR011006 CheY-like superfamily [SSF52172] (19-151)
  IPR029787 Nucleotide cyclase [SSF55073] (176-336)
  IPR043128 Reverse transcriptase/Diguanylate cyclase domain [G3DSA:3.30.70.270] (156-339)
  IPR050469 Diguanylate cyclase Dgc-like, bacteria [PTHR45138] (55-334)